Protein AF-A0A7I8IKN0-F1 (afdb_monomer_lite)

Secondary structure (DSSP, 8-state):
--HHHHHHHHHHTT--SS---S--EEETTEEEESHHHHHHHHHTTTHHHHTTTS---TTTT---TTTTTSSEEE-TTTTTS-EE--TT--SS---PEEPSSS-TTSEEE-HHHHTTT-GGG-----------------S-TT---PPP----

Foldseek 3Di:
DDPVVLVVVCVLVPVDPDRDDDDWDDAPNHTQGHPVSVVVCVVVVVVVVSCPPADDPPVPPQADPQPRVPQKDAAPQCRQPQFHDDPPDPDDDDDTHGDPQAPPRRIDGDPVVLPPPHPVNDPDDDDDPPPDDDDDDDPDPPDPDDDDDDDD

Structure (mmCIF, N/CA/C/O backbone):
data_AF-A0A7I8IKN0-F1
#
_entry.id   AF-A0A7I8IKN0-F1
#
loop_
_atom_site.group_PDB
_atom_site.id
_atom_site.type_symbol
_atom_site.label_atom_id
_atom_site.label_alt_id
_atom_site.label_comp_id
_atom_site.label_asym_id
_atom_site.label_entity_id
_atom_site.label_seq_id
_atom_site.pdbx_PDB_ins_code
_atom_site.Cartn_x
_atom_site.Cartn_y
_atom_site.Cartn_z
_atom_site.occupancy
_atom_site.B_iso_or_equiv
_atom_site.auth_seq_id
_atom_site.auth_comp_id
_atom_site.auth_asym_id
_atom_site.auth_atom_id
_atom_site.pdbx_PDB_model_num
ATOM 1 N N . MET A 1 1 ? 4.808 10.580 -4.797 1.00 67.00 1 MET A N 1
ATOM 2 C CA . MET A 1 1 ? 3.439 10.044 -4.977 1.00 67.00 1 MET A CA 1
ATOM 3 C C . MET A 1 1 ? 3.002 10.396 -6.389 1.00 67.00 1 MET A C 1
ATOM 5 O O . MET A 1 1 ? 3.144 11.561 -6.741 1.00 67.00 1 MET A O 1
ATOM 9 N N . HIS A 1 2 ? 2.571 9.428 -7.205 1.00 77.94 2 HIS A N 1
ATOM 10 C CA . HIS A 1 2 ? 2.125 9.707 -8.577 1.00 77.94 2 HIS A CA 1
ATOM 11 C C . HIS A 1 2 ? 0.922 10.663 -8.557 1.00 77.94 2 HIS A C 1
ATOM 13 O O . HIS A 1 2 ? 0.069 10.552 -7.673 1.00 77.94 2 HIS A O 1
ATOM 19 N N . TRP A 1 3 ? 0.869 11.608 -9.497 1.00 82.12 3 TRP A N 1
ATOM 20 C CA . TRP A 1 3 ? -0.197 12.615 -9.573 1.00 82.12 3 TRP A CA 1
ATOM 21 C C . TRP A 1 3 ? -1.583 11.966 -9.650 1.00 82.12 3 TRP A C 1
ATOM 23 O O . TRP A 1 3 ? -2.470 12.346 -8.892 1.00 82.12 3 TRP A O 1
ATOM 33 N N . GLU A 1 4 ? -1.739 10.947 -10.495 1.00 84.25 4 GLU A N 1
ATOM 34 C CA . GLU A 1 4 ? -3.025 10.274 -10.710 1.00 84.25 4 GLU A CA 1
ATOM 35 C C . GLU A 1 4 ? -3.551 9.639 -9.424 1.00 84.25 4 GLU A C 1
ATOM 37 O O . GLU A 1 4 ? -4.707 9.842 -9.070 1.00 84.25 4 GLU A O 1
ATOM 42 N N . TYR A 1 5 ? -2.675 8.967 -8.668 1.00 82.44 5 TYR A N 1
ATOM 43 C CA . TYR A 1 5 ? -3.034 8.386 -7.376 1.00 82.44 5 TYR A CA 1
ATOM 44 C C . TYR A 1 5 ? -3.413 9.462 -6.350 1.00 82.44 5 TYR A C 1
ATOM 46 O O . TYR A 1 5 ? -4.345 9.294 -5.565 1.00 82.44 5 TYR A O 1
ATOM 54 N N . ARG A 1 6 ? -2.718 10.607 -6.354 1.00 81.31 6 ARG A N 1
ATOM 55 C CA . ARG A 1 6 ? -3.066 11.732 -5.475 1.00 81.31 6 ARG A CA 1
ATOM 56 C C . ARG A 1 6 ? -4.447 12.305 -5.810 1.00 81.31 6 ARG A C 1
ATOM 58 O O . ARG A 1 6 ? -5.198 12.643 -4.896 1.00 81.31 6 ARG A O 1
ATOM 65 N N . GLU A 1 7 ? -4.779 12.422 -7.090 1.00 83.88 7 GLU A N 1
ATOM 66 C CA . GLU A 1 7 ? -6.082 12.921 -7.537 1.00 83.88 7 GLU A CA 1
ATOM 67 C C . GLU A 1 7 ? -7.211 11.915 -7.304 1.00 83.88 7 GLU A C 1
ATOM 69 O O . GLU A 1 7 ? -8.295 12.304 -6.874 1.00 83.88 7 GLU A O 1
ATOM 74 N N . GLU A 1 8 ? -6.961 10.622 -7.501 1.00 85.06 8 GLU A N 1
ATOM 75 C CA . GLU A 1 8 ? -7.891 9.556 -7.116 1.00 85.06 8 GLU A CA 1
ATOM 76 C C . GLU A 1 8 ? -8.214 9.618 -5.618 1.00 85.06 8 GLU A C 1
ATOM 78 O O . GLU A 1 8 ? -9.384 9.609 -5.225 1.00 85.06 8 GLU A O 1
ATOM 83 N N . LEU A 1 9 ? -7.187 9.765 -4.775 1.00 84.00 9 LEU A N 1
ATOM 84 C CA . LEU A 1 9 ? -7.355 9.885 -3.329 1.00 84.00 9 LEU A CA 1
ATOM 85 C C . LEU A 1 9 ? -8.192 11.122 -2.959 1.00 84.00 9 LEU A C 1
ATOM 87 O O . LEU A 1 9 ? -9.080 11.036 -2.113 1.00 84.00 9 LEU A O 1
ATOM 91 N N . ARG A 1 10 ? -7.959 12.261 -3.624 1.00 82.38 10 ARG A N 1
ATOM 92 C CA . ARG A 1 10 ? -8.763 13.486 -3.452 1.00 82.38 10 ARG A CA 1
ATOM 93 C C . ARG A 1 10 ? -10.227 13.292 -3.828 1.00 82.38 10 ARG A C 1
ATOM 95 O O . ARG A 1 10 ? -11.103 13.710 -3.073 1.00 82.38 10 ARG A O 1
ATOM 102 N N . ARG A 1 11 ? -10.499 12.650 -4.965 1.00 82.94 11 ARG A N 1
ATOM 103 C CA . ARG A 1 11 ? -11.869 12.366 -5.424 1.00 82.94 11 ARG A CA 1
ATOM 104 C C . ARG A 1 11 ? -12.597 11.428 -4.464 1.00 82.94 11 ARG A C 1
ATOM 106 O O . ARG A 1 11 ? -13.743 11.687 -4.119 1.00 82.94 11 ARG A O 1
ATOM 113 N N . THR A 1 12 ? -11.909 10.394 -3.983 1.00 81.06 12 THR A N 1
ATOM 114 C CA . THR A 1 12 ? -12.472 9.396 -3.058 1.00 81.06 12 THR A CA 1
ATOM 115 C C . THR A 1 12 ? -12.838 10.007 -1.702 1.00 81.06 12 THR A C 1
ATOM 117 O O . THR A 1 12 ? -13.809 9.596 -1.077 1.00 81.06 12 THR A O 1
ATOM 120 N N . LEU A 1 13 ? -12.091 11.018 -1.251 1.00 80.75 13 LEU A N 1
ATOM 121 C CA . LEU A 1 13 ? -12.294 11.694 0.035 1.00 80.75 13 LEU A CA 1
ATOM 122 C C . LEU A 1 13 ? -13.248 12.900 -0.043 1.00 80.75 13 LEU A C 1
ATOM 124 O O . LEU A 1 13 ? -13.264 13.728 0.866 1.00 80.75 13 LEU A O 1
ATOM 128 N N . GLY A 1 14 ? -14.043 13.011 -1.111 1.00 73.19 14 GLY A N 1
ATOM 129 C CA . GLY A 1 14 ? -15.108 14.013 -1.217 1.00 73.19 14 GLY A CA 1
ATOM 130 C C . GLY A 1 14 ? -14.697 15.354 -1.830 1.00 73.19 14 GLY A C 1
ATOM 131 O O . GLY A 1 14 ? -15.440 16.319 -1.698 1.00 73.19 14 GLY A O 1
ATOM 132 N N . GLY A 1 15 ? -13.542 15.443 -2.504 1.00 61.50 15 GLY A N 1
ATOM 133 C CA . GLY A 1 15 ? -13.217 16.559 -3.410 1.00 61.50 15 GLY A CA 1
ATOM 134 C C . GLY A 1 15 ? -13.117 17.957 -2.780 1.00 61.50 15 GLY A C 1
ATOM 135 O O . GLY A 1 15 ? -13.050 18.942 -3.513 1.00 61.50 15 GLY A O 1
ATOM 136 N N . GLY A 1 16 ? -13.106 18.066 -1.448 1.00 62.84 16 GLY A N 1
ATOM 137 C CA . GLY A 1 16 ? -13.000 19.342 -0.745 1.00 62.84 16 GLY A CA 1
ATOM 138 C C . GLY A 1 16 ? -11.666 20.053 -0.995 1.00 62.84 16 GLY A C 1
ATOM 139 O O . GLY A 1 16 ? -10.641 19.428 -1.263 1.00 62.84 16 GLY A O 1
ATOM 140 N N . CYS A 1 17 ? -11.665 21.378 -0.847 1.00 54.25 17 CYS A N 1
ATOM 141 C CA . CYS A 1 17 ? -10.498 22.255 -1.018 1.00 54.25 17 CYS A CA 1
ATOM 142 C C . CYS A 1 17 ? -9.362 22.034 0.007 1.00 54.25 17 CYS A C 1
ATOM 144 O O . CYS A 1 17 ? -8.324 22.692 -0.071 1.00 54.25 17 CYS A O 1
ATOM 146 N N . GLY A 1 18 ? -9.531 21.104 0.952 1.00 63.66 18 GLY A N 1
ATOM 147 C CA . GLY A 1 18 ? -8.515 20.723 1.926 1.00 63.66 18 GLY A CA 1
ATOM 148 C C . GLY A 1 18 ? -7.443 19.807 1.334 1.00 63.66 18 GLY A C 1
ATOM 149 O O . GLY A 1 18 ? -7.712 18.921 0.520 1.00 63.66 18 GLY A O 1
ATOM 150 N N . ALA A 1 19 ? -6.195 19.992 1.763 1.00 66.69 19 ALA A N 1
ATOM 151 C CA . ALA A 1 19 ? -5.136 19.049 1.446 1.00 66.69 19 ALA A CA 1
ATOM 152 C C . ALA A 1 19 ? -5.456 17.693 2.092 1.00 66.69 19 ALA A C 1
ATOM 154 O O . ALA A 1 19 ? -5.491 17.565 3.311 1.00 66.69 19 ALA A O 1
ATOM 155 N N . VAL A 1 20 ? -5.671 16.664 1.273 1.00 70.69 20 VAL A N 1
ATOM 156 C CA . VAL A 1 20 ? -5.627 15.285 1.753 1.00 70.69 20 VAL A CA 1
ATOM 157 C C . VAL A 1 20 ? -4.194 15.001 2.184 1.00 70.69 20 VAL A C 1
ATOM 159 O O . VAL A 1 20 ? -3.288 15.055 1.351 1.00 70.69 20 VAL A O 1
ATOM 162 N N . ILE A 1 21 ? -3.997 14.692 3.464 1.00 75.62 21 ILE A N 1
ATOM 163 C CA . ILE A 1 21 ? -2.694 14.336 4.032 1.00 75.62 21 ILE A CA 1
ATOM 164 C C . ILE A 1 21 ? -2.683 12.818 4.269 1.00 75.62 21 ILE A C 1
ATOM 166 O O . ILE A 1 21 ? -3.355 12.337 5.184 1.00 75.62 21 ILE A O 1
ATOM 170 N N . PRO A 1 22 ? -1.986 12.030 3.431 1.00 80.56 22 PRO A N 1
ATOM 171 C CA . PRO A 1 22 ? -1.711 10.631 3.722 1.00 80.56 22 PRO A CA 1
ATOM 172 C C . PRO A 1 22 ? -0.857 10.475 4.993 1.00 80.56 22 PRO A C 1
ATOM 174 O O . PRO A 1 22 ? -0.035 11.348 5.273 1.00 80.56 22 PRO A O 1
ATOM 177 N N . PRO A 1 23 ? -0.970 9.339 5.706 1.00 85.06 23 PRO A N 1
ATOM 178 C CA . PRO A 1 23 ? -1.800 8.176 5.382 1.00 85.06 23 PRO A CA 1
ATOM 179 C C . PRO A 1 23 ? -3.269 8.327 5.820 1.00 85.06 23 PRO A C 1
ATOM 181 O O . PRO A 1 23 ? -3.579 8.916 6.852 1.00 85.06 23 PRO A O 1
ATOM 184 N N . ARG A 1 24 ? -4.184 7.744 5.037 1.00 88.62 24 ARG A N 1
ATOM 185 C CA . ARG A 1 24 ? -5.603 7.574 5.391 1.00 88.62 24 ARG A CA 1
ATOM 186 C C . ARG A 1 24 ? -5.910 6.078 5.441 1.00 88.62 24 ARG A C 1
ATOM 188 O O . ARG A 1 24 ? -5.436 5.336 4.578 1.00 88.62 24 ARG A O 1
ATOM 195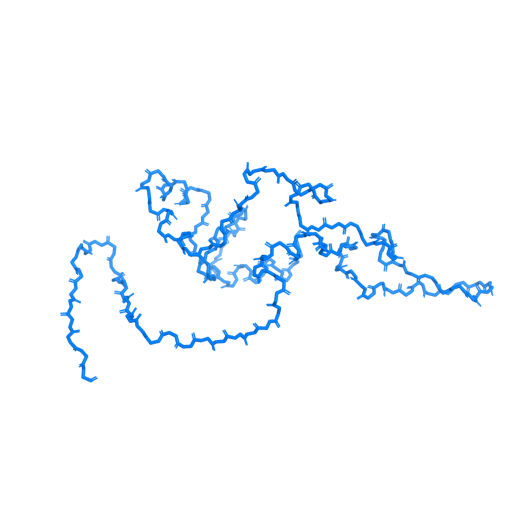 N N . LEU A 1 25 ? -6.672 5.636 6.438 1.00 91.31 25 LEU A N 1
ATOM 196 C CA . LEU A 1 25 ? -7.064 4.235 6.578 1.00 91.31 25 LEU A CA 1
ATOM 197 C C . LEU A 1 25 ? -8.334 3.957 5.778 1.00 91.31 25 LEU A C 1
ATOM 199 O O . LEU A 1 25 ? -9.335 4.667 5.902 1.00 91.31 25 LEU A O 1
ATOM 203 N N . PHE A 1 26 ? -8.291 2.873 5.009 1.00 91.31 26 PHE A N 1
ATOM 204 C CA . PHE A 1 26 ? -9.446 2.300 4.339 1.00 91.31 26 PHE A CA 1
ATOM 205 C C . PHE A 1 26 ? -9.582 0.837 4.747 1.00 91.31 26 PHE A C 1
ATOM 207 O O . P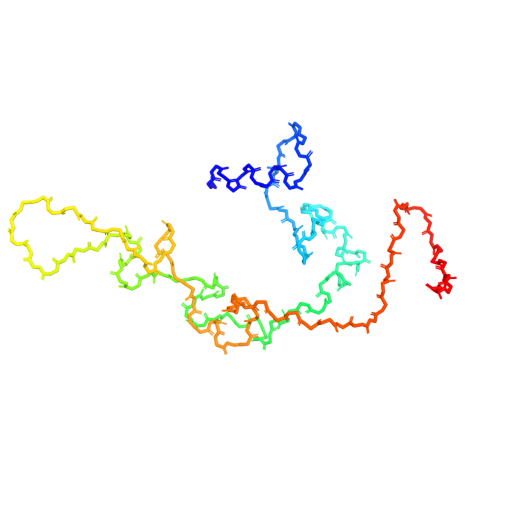HE A 1 26 ? -8.599 0.096 4.754 1.00 91.31 26 PHE A O 1
ATOM 214 N N . VAL A 1 27 ? -10.799 0.409 5.066 1.00 92.81 27 VAL A N 1
ATOM 215 C CA . VAL A 1 27 ? -11.101 -0.982 5.416 1.00 92.81 27 VAL A CA 1
ATOM 216 C C . VAL A 1 27 ? -12.229 -1.461 4.518 1.00 92.81 27 VAL A C 1
ATOM 218 O O . VAL A 1 27 ? -13.294 -0.851 4.482 1.00 92.81 27 VAL A O 1
ATOM 221 N N . LYS A 1 28 ? -11.985 -2.541 3.761 1.00 88.88 28 LYS A N 1
ATOM 222 C CA . LYS A 1 28 ? -12.953 -3.108 2.799 1.00 88.88 28 LYS A CA 1
ATOM 223 C C . LYS A 1 28 ? -13.522 -2.042 1.838 1.00 88.88 28 LYS A C 1
ATOM 225 O O . LYS A 1 28 ? -14.722 -1.978 1.611 1.00 88.88 28 LYS A O 1
ATOM 230 N N . GLY A 1 29 ? -12.655 -1.158 1.335 1.00 87.00 29 GLY A N 1
ATOM 231 C CA . GLY A 1 29 ? -13.022 -0.074 0.411 1.00 87.00 29 GLY A CA 1
ATOM 232 C C . GLY A 1 29 ? -13.673 1.157 1.054 1.00 87.00 29 GLY A C 1
ATOM 233 O O . GLY A 1 29 ? -13.886 2.150 0.369 1.00 87.00 29 GLY A O 1
ATOM 234 N N . ARG A 1 30 ? -13.955 1.142 2.363 1.00 88.25 30 ARG A N 1
ATOM 235 C CA . ARG A 1 30 ? -14.561 2.273 3.079 1.00 88.25 30 ARG A CA 1
ATOM 236 C C . ARG A 1 30 ? -13.492 3.135 3.734 1.00 88.25 30 ARG A C 1
ATOM 238 O O . ARG A 1 30 ? -12.603 2.603 4.398 1.00 88.25 30 ARG A O 1
ATOM 245 N N . HIS A 1 31 ? -13.590 4.453 3.573 1.00 89.50 31 HIS A N 1
ATOM 246 C CA . HIS A 1 31 ? -12.724 5.415 4.256 1.00 89.50 31 HIS A CA 1
ATOM 247 C C . HIS A 1 31 ? -13.062 5.466 5.753 1.00 89.50 31 HIS A C 1
ATOM 249 O O . HIS A 1 31 ? -14.222 5.637 6.116 1.00 89.50 31 HIS A O 1
ATOM 255 N N . ILE A 1 32 ? -12.054 5.270 6.608 1.00 92.19 32 ILE A N 1
ATOM 256 C CA . ILE A 1 32 ? -12.207 5.251 8.071 1.00 92.19 32 ILE A CA 1
ATOM 257 C C . ILE A 1 32 ? -11.756 6.572 8.694 1.00 92.19 32 ILE A C 1
ATOM 259 O O . ILE A 1 32 ? -12.428 7.097 9.571 1.00 92.19 32 ILE A O 1
ATOM 263 N N . GLY A 1 33 ? -10.618 7.114 8.252 1.00 91.38 33 GLY A N 1
ATOM 264 C CA . GLY A 1 33 ? -10.055 8.319 8.859 1.00 91.38 33 GLY A CA 1
ATOM 265 C C . GLY A 1 33 ? -8.562 8.487 8.611 1.00 91.38 33 GLY A C 1
ATOM 266 O O . GLY A 1 33 ? -7.971 7.772 7.797 1.00 91.38 33 GLY A O 1
ATOM 267 N N . GLY A 1 34 ? -7.967 9.477 9.264 1.00 91.06 34 GLY A N 1
ATOM 268 C CA . GLY A 1 34 ? -6.526 9.686 9.368 1.00 91.06 34 GLY A CA 1
ATOM 269 C C . GLY A 1 34 ? -6.002 9.127 10.681 1.00 91.06 34 GLY A C 1
ATOM 270 O O . GLY A 1 34 ? -6.661 8.316 11.323 1.00 91.06 34 GLY A O 1
ATOM 271 N N . ALA A 1 35 ? -4.792 9.536 11.057 1.00 91.88 35 ALA A N 1
ATOM 272 C CA . ALA A 1 35 ? -4.133 9.012 12.250 1.00 91.88 35 ALA A CA 1
ATOM 273 C C . ALA A 1 35 ? -4.962 9.237 13.526 1.00 91.88 35 ALA A C 1
ATOM 275 O O . ALA A 1 35 ? -5.158 8.291 14.281 1.00 91.88 35 ALA A O 1
ATOM 276 N N . GLU A 1 36 ? -5.488 10.448 13.719 1.00 91.94 36 GLU A N 1
ATOM 277 C CA . GLU A 1 36 ? -6.230 10.823 14.927 1.00 91.94 36 GLU A CA 1
ATOM 278 C C . GLU A 1 36 ? -7.558 10.067 15.042 1.00 91.94 36 GLU A C 1
ATOM 280 O O . GLU A 1 36 ? -7.848 9.447 16.062 1.00 91.94 36 GLU A O 1
ATOM 285 N N . GLU A 1 37 ? -8.347 10.038 13.962 1.00 93.12 37 GLU A N 1
ATOM 286 C CA . GLU A 1 37 ? -9.638 9.346 13.958 1.00 93.12 37 GLU A CA 1
ATOM 287 C C . GLU A 1 37 ? -9.458 7.831 14.176 1.00 93.12 37 GLU A C 1
ATOM 289 O O . GLU A 1 37 ? -10.248 7.188 14.871 1.00 93.12 37 GLU A O 1
ATOM 294 N N . VAL A 1 38 ? -8.394 7.247 13.611 1.00 95.12 38 VAL A N 1
ATOM 295 C CA . VAL A 1 38 ? -8.064 5.824 13.784 1.00 95.12 38 VAL A CA 1
ATOM 296 C C . VAL A 1 38 ? -7.565 5.526 15.195 1.00 95.12 38 VAL A C 1
ATOM 298 O O . VAL A 1 38 ? -7.915 4.477 15.738 1.00 95.12 38 VAL A O 1
ATOM 301 N N . LEU A 1 39 ? -6.775 6.421 15.792 1.00 95.19 39 LEU A N 1
ATOM 302 C CA . LEU A 1 39 ? -6.301 6.271 17.165 1.00 95.19 39 LEU A CA 1
ATOM 303 C C . LEU A 1 39 ? -7.475 6.291 18.148 1.00 95.19 39 LEU A C 1
ATOM 305 O O . LEU A 1 39 ? -7.614 5.355 18.934 1.00 95.19 39 LEU A O 1
ATOM 309 N N . GLY A 1 40 ? -8.389 7.256 18.019 1.00 96.44 40 GLY A N 1
ATOM 310 C CA . GLY A 1 40 ? -9.599 7.299 18.844 1.00 96.44 40 GLY A CA 1
ATOM 311 C C . GLY A 1 40 ? -10.453 6.031 18.706 1.00 96.44 40 GLY A C 1
ATOM 312 O O . GLY A 1 40 ? -10.894 5.460 19.704 1.00 96.44 40 GLY A O 1
ATOM 313 N N . LEU A 1 41 ? -10.627 5.515 17.481 1.00 96.56 41 LEU A N 1
ATOM 314 C CA . LEU A 1 41 ? -11.315 4.236 17.246 1.00 96.56 41 LEU A CA 1
ATOM 315 C C . LEU A 1 41 ? -10.598 3.037 17.881 1.00 96.56 41 LEU A C 1
ATOM 317 O O . LEU A 1 41 ? -11.256 2.069 18.274 1.00 96.56 41 LEU A O 1
ATOM 321 N N . HIS A 1 42 ? -9.266 3.053 17.932 1.00 96.38 42 HIS A N 1
ATOM 322 C CA . HIS A 1 42 ? -8.482 2.002 18.572 1.00 96.38 42 HIS A CA 1
ATOM 323 C C . HIS A 1 42 ? -8.674 2.018 20.090 1.00 96.38 42 HIS A C 1
ATOM 325 O O . HIS A 1 42 ? -8.992 0.978 20.667 1.00 96.38 42 HIS A O 1
ATOM 331 N N . GLU A 1 43 ? -8.553 3.190 20.709 1.00 97.56 43 GLU A N 1
ATOM 332 C CA . GLU A 1 43 ? -8.683 3.379 22.159 1.00 97.56 43 GLU A CA 1
ATOM 333 C C . GLU A 1 43 ? -10.090 3.039 22.667 1.00 97.56 43 GLU A C 1
ATOM 335 O O . GLU A 1 43 ? -10.246 2.453 23.735 1.00 97.56 43 GLU A O 1
ATOM 340 N N . GLN A 1 44 ? -11.120 3.313 21.865 1.00 96.75 44 GLN A N 1
ATOM 341 C CA . GLN A 1 44 ? -12.513 2.960 22.166 1.00 96.75 44 GLN A CA 1
ATOM 342 C C . GLN A 1 44 ? -12.853 1.491 21.845 1.00 96.75 44 GLN A C 1
ATOM 344 O O . GLN A 1 44 ? -13.981 1.049 22.060 1.00 96.75 44 GLN A O 1
ATOM 349 N N . GLY A 1 45 ? -11.918 0.723 21.273 1.00 94.88 45 GLY A N 1
ATOM 350 C CA . GLY A 1 45 ? -12.120 -0.674 20.873 1.00 94.88 45 GLY A CA 1
ATOM 351 C C . GLY A 1 45 ? -12.925 -0.882 19.579 1.00 94.88 45 GLY A C 1
ATOM 352 O O . GLY A 1 45 ? -13.046 -2.018 19.107 1.00 94.88 45 GLY A O 1
ATOM 353 N N . GLY A 1 46 ? -13.427 0.187 18.952 1.00 94.75 46 GLY A N 1
ATOM 354 C CA . GLY A 1 46 ? -14.224 0.139 17.719 1.00 94.75 46 GLY A CA 1
ATOM 355 C C . GLY A 1 46 ? -13.452 -0.367 16.495 1.00 94.75 46 GLY A C 1
ATOM 356 O O . GLY A 1 46 ? -14.028 -0.999 15.604 1.00 94.75 46 GLY A O 1
ATOM 357 N N . LEU A 1 47 ? -12.126 -0.183 16.469 1.00 94.69 47 LEU A N 1
ATOM 358 C CA . LEU A 1 47 ? -11.283 -0.629 15.354 1.00 94.69 47 LEU A CA 1
ATOM 359 C C . LEU A 1 47 ? -11.320 -2.156 15.156 1.00 94.69 47 LEU A C 1
ATOM 361 O O . LEU A 1 47 ? -11.258 -2.637 14.023 1.00 94.69 47 LEU A O 1
ATOM 365 N N . ARG A 1 48 ? -11.481 -2.937 16.234 1.00 92.00 48 ARG A N 1
ATOM 366 C CA . ARG A 1 48 ? -11.512 -4.410 16.172 1.00 92.00 48 ARG A CA 1
ATOM 367 C C . ARG A 1 48 ? -12.665 -4.931 15.312 1.00 92.00 48 ARG A C 1
ATOM 369 O O . ARG A 1 48 ? -12.475 -5.884 14.561 1.00 92.00 48 ARG A O 1
ATOM 376 N N . GLY A 1 49 ? -13.839 -4.307 15.412 1.00 92.50 49 GLY A N 1
ATOM 377 C CA . GLY A 1 49 ? -15.014 -4.687 14.625 1.00 92.50 49 GLY A CA 1
ATOM 378 C C . GLY A 1 49 ? -14.815 -4.431 13.132 1.00 92.50 49 GLY A C 1
ATOM 379 O O . GLY A 1 49 ? -15.154 -5.276 12.308 1.00 92.50 49 GLY A O 1
ATOM 380 N N . LEU A 1 50 ? -14.179 -3.309 12.779 1.00 94.00 50 LEU A N 1
ATOM 381 C CA . LEU A 1 50 ? -13.880 -2.968 11.384 1.00 94.00 50 LEU A CA 1
ATOM 382 C C . LEU A 1 50 ? -12.925 -3.981 10.741 1.00 94.00 50 LEU A C 1
ATOM 384 O O . LEU A 1 50 ? -13.121 -4.386 9.594 1.00 94.00 50 LEU A O 1
ATOM 388 N N . LEU A 1 51 ? -11.916 -4.426 11.493 1.00 92.12 51 LEU A N 1
ATOM 389 C CA . LEU A 1 51 ? -10.914 -5.384 11.023 1.00 92.12 51 LEU A CA 1
ATOM 390 C C . LEU A 1 51 ? -11.405 -6.842 11.034 1.00 92.12 51 LEU A C 1
ATOM 392 O O . LEU A 1 51 ? -10.688 -7.734 10.574 1.00 92.12 51 LEU A O 1
ATOM 396 N N . TRP A 1 52 ? -12.617 -7.109 11.526 1.00 91.31 52 TRP A N 1
ATOM 397 C CA . TRP A 1 52 ? -13.163 -8.460 11.580 1.00 91.31 52 TRP A CA 1
ATOM 398 C C . TRP A 1 52 ? -13.264 -9.100 10.187 1.00 91.31 52 TRP A C 1
ATOM 400 O O . TRP A 1 52 ? -13.718 -8.481 9.216 1.00 91.31 52 TRP A O 1
ATOM 410 N N . GLY A 1 53 ? -12.845 -10.363 10.087 1.00 86.81 53 GLY A N 1
ATOM 411 C CA . GLY A 1 53 ? -12.832 -11.129 8.837 1.00 86.81 53 GLY A CA 1
ATOM 412 C C . GLY A 1 53 ? -11.693 -10.769 7.878 1.00 86.81 53 GLY A C 1
ATOM 413 O O . GLY A 1 53 ? -11.591 -11.377 6.814 1.00 86.81 53 GLY A O 1
ATOM 414 N N . LEU A 1 54 ? -10.819 -9.815 8.226 1.00 87.31 54 LEU A N 1
ATOM 415 C CA . LEU A 1 54 ? -9.584 -9.619 7.473 1.00 87.31 54 LEU A CA 1
ATOM 416 C C . LEU A 1 54 ? -8.608 -10.778 7.735 1.00 87.31 54 LEU A C 1
ATOM 418 O O . LEU A 1 54 ? -8.588 -11.332 8.838 1.00 87.31 54 LEU A O 1
ATOM 422 N N . PRO A 1 55 ? -7.770 -11.143 6.748 1.00 80.56 55 PRO A N 1
ATOM 423 C CA . PRO A 1 55 ? -6.742 -12.154 6.937 1.00 80.56 55 PRO A CA 1
ATOM 424 C C . PRO A 1 55 ? -5.799 -11.725 8.055 1.00 80.56 55 PRO A C 1
ATOM 426 O O . PRO A 1 55 ? -5.091 -10.724 7.939 1.00 80.56 55 PRO A O 1
ATOM 429 N N . VAL A 1 56 ? -5.791 -12.499 9.132 1.00 75.56 56 VAL A N 1
ATOM 430 C CA . VAL A 1 56 ? -4.850 -12.303 10.229 1.00 75.56 56 VAL A CA 1
ATOM 431 C C . VAL A 1 56 ? -3.508 -12.869 9.802 1.00 75.56 56 VAL A C 1
ATOM 433 O O . VAL A 1 56 ? -3.432 -13.976 9.261 1.00 75.56 56 VAL A O 1
ATOM 436 N N . ASP A 1 57 ? -2.444 -12.115 10.057 1.00 73.12 57 ASP A N 1
ATOM 437 C CA . ASP A 1 57 ? -1.105 -12.644 9.886 1.00 73.12 57 ASP A CA 1
ATOM 438 C C . ASP A 1 57 ? -0.859 -13.770 10.900 1.00 73.12 57 ASP A C 1
ATOM 440 O O . ASP A 1 57 ? -0.737 -13.547 12.102 1.00 73.12 57 ASP A O 1
ATOM 444 N N . ARG A 1 58 ? -0.798 -15.003 10.396 1.00 70.94 58 ARG A N 1
ATOM 445 C CA . ARG A 1 58 ? -0.522 -16.204 11.194 1.00 70.94 58 ARG A CA 1
ATOM 446 C C . ARG A 1 58 ? 0.973 -16.470 11.364 1.00 70.94 58 ARG A C 1
ATOM 448 O O . ARG A 1 58 ? 1.341 -17.493 11.929 1.00 70.94 58 ARG A O 1
ATOM 455 N N . SER A 1 59 ? 1.841 -15.585 10.871 1.00 72.44 59 SER A N 1
ATOM 456 C CA . SER A 1 59 ? 3.294 -15.721 11.013 1.00 72.44 59 SER A CA 1
ATOM 457 C C . SER A 1 59 ? 3.797 -15.516 12.447 1.00 72.44 59 SER A C 1
ATOM 459 O O . SER A 1 59 ? 4.982 -15.718 12.701 1.00 72.44 59 SER A O 1
ATOM 461 N N . GLY A 1 60 ? 2.933 -15.086 13.375 1.00 72.31 60 GLY A N 1
ATOM 462 C CA . GLY A 1 60 ? 3.350 -14.698 14.724 1.00 72.31 60 GLY A CA 1
ATOM 463 C C . GLY A 1 60 ? 4.212 -13.432 14.734 1.00 72.31 60 GLY A C 1
ATOM 464 O O . GLY A 1 60 ? 5.020 -13.255 15.637 1.00 72.31 60 GLY A O 1
ATOM 465 N N . GLY A 1 61 ? 4.088 -12.582 13.709 1.00 75.25 61 GLY A N 1
ATOM 466 C CA . GLY A 1 61 ? 4.898 -11.373 13.547 1.00 75.25 61 GLY A CA 1
ATOM 467 C C . GLY A 1 61 ? 6.271 -11.618 12.915 1.00 75.25 61 GLY A C 1
ATOM 468 O O . GLY A 1 61 ? 7.043 -10.674 12.764 1.00 75.25 61 GLY A O 1
ATOM 469 N N . ALA A 1 62 ? 6.590 -12.854 12.514 1.00 85.31 62 ALA A N 1
ATOM 470 C CA . ALA A 1 62 ? 7.835 -13.152 11.818 1.00 85.31 62 ALA A CA 1
ATOM 471 C C . ALA A 1 62 ? 7.794 -12.600 10.377 1.00 85.31 62 ALA A C 1
ATOM 473 O O . ALA A 1 62 ? 7.006 -13.080 9.550 1.00 85.31 62 ALA A O 1
ATOM 474 N N . PRO A 1 63 ? 8.657 -11.630 10.017 1.00 86.50 63 PRO A N 1
ATOM 475 C CA . PRO A 1 63 ? 8.660 -11.070 8.675 1.00 86.50 63 PRO A CA 1
ATOM 476 C C . PRO A 1 63 ? 9.025 -12.138 7.638 1.00 86.50 63 PRO A C 1
ATOM 478 O O . PRO A 1 63 ? 9.782 -13.078 7.888 1.00 86.50 63 PRO A O 1
ATOM 481 N N . CYS A 1 64 ? 8.501 -11.994 6.419 1.00 89.38 64 CYS A N 1
ATOM 482 C CA . CYS A 1 64 ? 8.841 -12.910 5.334 1.00 89.38 64 CYS A CA 1
ATOM 483 C C . CYS A 1 64 ? 10.352 -12.873 5.060 1.00 89.38 64 CYS A C 1
ATOM 485 O O . CYS A 1 64 ? 10.873 -11.834 4.665 1.00 89.38 64 CYS A O 1
ATOM 487 N N . ARG A 1 65 ? 11.034 -14.022 5.141 1.00 90.75 65 ARG A N 1
ATOM 488 C CA . ARG A 1 65 ? 12.489 -14.141 4.907 1.00 90.75 65 ARG A CA 1
ATOM 489 C C . ARG A 1 65 ? 13.004 -13.580 3.573 1.00 90.75 65 ARG A C 1
ATOM 491 O O . ARG A 1 65 ? 14.198 -13.383 3.424 1.00 90.75 65 ARG A O 1
ATOM 498 N N . ARG A 1 66 ? 12.125 -13.389 2.580 1.00 89.94 66 ARG A N 1
ATOM 499 C CA . ARG A 1 66 ? 12.492 -12.892 1.243 1.00 89.94 66 ARG A CA 1
ATOM 500 C C . ARG A 1 66 ? 12.251 -11.396 1.061 1.00 89.94 66 ARG A C 1
ATOM 502 O O . ARG A 1 66 ? 13.038 -10.750 0.389 1.00 89.94 66 ARG A O 1
ATOM 509 N N . CYS A 1 67 ? 11.152 -10.863 1.591 1.00 93.12 67 CYS A N 1
ATOM 510 C CA . CYS A 1 67 ? 10.777 -9.458 1.392 1.00 93.12 67 CYS A CA 1
ATOM 511 C C . CYS A 1 67 ? 10.740 -8.649 2.692 1.00 9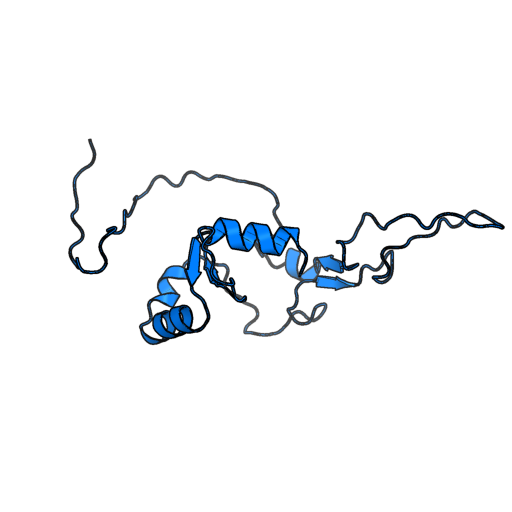3.12 67 CYS A C 1
ATOM 513 O O . CYS A 1 67 ? 10.250 -7.530 2.684 1.00 93.12 67 CYS A O 1
ATOM 515 N N . GLY A 1 68 ? 11.146 -9.212 3.831 1.00 90.69 68 GLY A N 1
ATOM 516 C CA . GLY A 1 68 ? 11.129 -8.516 5.121 1.00 90.69 68 GLY A CA 1
ATOM 517 C C . GLY A 1 68 ? 9.741 -8.043 5.572 1.00 90.69 68 GLY A C 1
ATOM 518 O O . GLY A 1 68 ? 9.646 -7.163 6.412 1.00 90.69 68 GLY A O 1
ATOM 519 N N . GLY A 1 69 ? 8.660 -8.584 4.998 1.00 87.38 69 GLY A N 1
ATOM 520 C CA . GLY A 1 69 ? 7.287 -8.137 5.267 1.00 87.38 69 GLY A CA 1
ATOM 521 C C . GLY A 1 69 ? 6.755 -7.052 4.322 1.00 87.38 69 GLY A C 1
ATOM 522 O O . GLY A 1 69 ? 5.547 -6.832 4.306 1.00 87.38 69 GLY A O 1
ATOM 523 N N . VAL A 1 70 ? 7.581 -6.455 3.450 1.00 90.00 70 VAL A N 1
ATOM 524 C CA . VAL A 1 70 ? 7.140 -5.372 2.539 1.00 90.00 70 VAL A CA 1
ATOM 525 C C . VAL A 1 70 ? 6.405 -5.859 1.281 1.00 90.00 70 VAL A C 1
ATOM 527 O O . VAL A 1 70 ? 5.949 -5.056 0.477 1.00 90.00 70 VAL A O 1
ATOM 530 N N . ARG A 1 71 ? 6.279 -7.182 1.097 1.00 90.06 71 ARG A N 1
ATOM 531 C CA . ARG A 1 71 ? 5.533 -7.875 0.017 1.00 90.06 71 ARG A CA 1
ATOM 532 C C . ARG A 1 71 ? 5.996 -7.642 -1.425 1.00 90.06 71 ARG A C 1
ATOM 534 O O . ARG A 1 71 ? 5.551 -8.382 -2.297 1.00 90.06 71 ARG A O 1
ATOM 541 N N . PHE A 1 72 ? 6.931 -6.736 -1.673 1.00 94.19 72 PHE A N 1
ATOM 542 C CA . PHE A 1 72 ? 7.548 -6.508 -2.979 1.00 94.19 72 PHE A CA 1
ATOM 543 C C . PHE A 1 72 ? 9.060 -6.735 -2.916 1.00 94.19 72 PHE A C 1
ATOM 545 O O . PHE A 1 72 ? 9.674 -6.569 -1.864 1.00 94.19 72 PHE A O 1
ATOM 552 N N . VAL A 1 73 ? 9.657 -7.147 -4.033 1.00 95.44 73 VAL A N 1
ATOM 553 C CA . VAL A 1 73 ? 11.112 -7.313 -4.194 1.00 95.44 73 VAL A CA 1
ATOM 554 C C . VAL A 1 73 ? 11.556 -6.756 -5.544 1.00 95.44 73 VAL A C 1
ATOM 556 O O . VAL A 1 73 ? 10.730 -6.600 -6.446 1.00 95.44 73 VAL A O 1
ATOM 559 N N . LEU A 1 74 ? 12.853 -6.468 -5.691 1.00 96.00 74 LEU A N 1
ATOM 560 C CA . LEU A 1 74 ? 13.429 -6.048 -6.970 1.00 96.00 74 LEU A CA 1
ATOM 561 C C . LEU A 1 74 ? 13.148 -7.089 -8.058 1.00 96.00 74 LEU A C 1
ATOM 563 O O . LEU A 1 74 ? 13.237 -8.299 -7.831 1.00 96.00 74 LEU A O 1
ATOM 567 N N . CYS A 1 75 ? 12.798 -6.607 -9.246 1.00 96.38 75 CYS A N 1
ATOM 568 C CA . CYS A 1 75 ? 12.635 -7.451 -10.416 1.00 96.38 75 CYS A CA 1
ATOM 569 C C . CYS A 1 75 ? 13.983 -8.065 -10.804 1.00 96.38 75 CYS A C 1
ATOM 571 O O . CYS A 1 75 ? 14.929 -7.326 -11.050 1.00 96.38 75 CYS A O 1
ATOM 573 N N . GLY A 1 76 ? 14.058 -9.395 -10.895 1.00 93.56 76 GLY A N 1
ATOM 574 C CA . GLY A 1 76 ? 15.280 -10.088 -11.320 1.00 93.56 76 GLY A CA 1
ATOM 575 C C . GLY A 1 76 ? 15.617 -9.902 -12.802 1.00 93.56 76 GLY A C 1
ATOM 576 O O . GLY A 1 76 ? 16.778 -9.993 -13.162 1.00 93.56 76 GLY A O 1
ATOM 577 N N . GLU A 1 77 ? 14.620 -9.591 -13.638 1.00 93.25 77 GLU A N 1
ATOM 578 C CA . GLU A 1 77 ? 14.798 -9.432 -15.090 1.00 93.25 77 GLU A CA 1
ATOM 579 C C . GLU A 1 77 ? 15.483 -8.109 -15.455 1.00 93.25 77 GLU A C 1
ATOM 581 O O . GLU A 1 77 ? 16.314 -8.047 -16.349 1.00 93.25 77 GLU A O 1
ATOM 586 N N . CYS A 1 78 ? 15.121 -7.023 -14.765 1.00 95.06 78 CYS A N 1
ATOM 587 C CA . CYS A 1 78 ? 15.670 -5.692 -15.038 1.00 95.06 78 CYS A CA 1
ATOM 588 C C . CYS A 1 78 ? 16.487 -5.119 -13.878 1.00 95.06 78 CYS A C 1
ATOM 590 O O . CYS A 1 78 ? 16.872 -3.950 -13.924 1.00 95.06 78 CYS A O 1
ATOM 592 N N . SER A 1 79 ? 16.691 -5.889 -12.807 1.00 94.00 79 SER A N 1
ATOM 593 C CA . SER A 1 79 ? 17.364 -5.451 -11.575 1.00 94.00 79 SER A CA 1
ATOM 594 C C . SER A 1 79 ? 16.801 -4.142 -11.004 1.00 94.00 79 SER A C 1
ATOM 596 O O . SER A 1 79 ? 17.526 -3.313 -10.465 1.00 94.00 79 SER A O 1
ATOM 598 N N . GLY A 1 80 ? 15.497 -3.912 -11.179 1.00 94.50 80 GLY A N 1
ATOM 599 C CA . GLY A 1 80 ? 14.816 -2.677 -10.777 1.00 94.50 80 GLY A CA 1
ATOM 600 C C . GLY A 1 80 ? 14.979 -1.482 -11.729 1.00 94.50 80 GLY A C 1
ATOM 601 O O . GLY A 1 80 ? 14.255 -0.503 -11.590 1.00 94.50 80 GLY A O 1
ATOM 602 N N . SER A 1 81 ? 15.855 -1.556 -12.737 1.00 92.75 81 SER A N 1
ATOM 603 C CA . SER A 1 81 ? 16.104 -0.455 -13.688 1.00 92.75 81 SER A CA 1
ATOM 604 C C . SER A 1 81 ? 14.956 -0.209 -14.668 1.00 92.75 81 SER A C 1
ATOM 606 O O . SER A 1 81 ? 14.894 0.836 -15.320 1.00 92.75 81 SER A O 1
ATOM 608 N N . ARG A 1 82 ? 14.073 -1.205 -14.811 1.00 94.62 82 ARG A N 1
ATOM 609 C CA . ARG A 1 82 ? 12.995 -1.255 -15.800 1.00 94.62 82 ARG A CA 1
ATOM 610 C C . ARG A 1 82 ? 13.455 -1.250 -17.262 1.00 94.62 82 ARG A C 1
ATOM 612 O O . ARG A 1 82 ? 12.617 -1.094 -18.149 1.00 94.62 82 ARG A O 1
ATOM 619 N N . LYS A 1 83 ? 14.746 -1.442 -17.518 1.00 91.94 83 LYS A N 1
ATOM 620 C CA . LYS A 1 83 ? 15.341 -1.525 -18.852 1.00 91.94 83 LYS A CA 1
ATOM 621 C C . LYS A 1 83 ? 15.816 -2.951 -19.095 1.00 91.94 83 LYS A C 1
ATOM 623 O O . LYS A 1 83 ? 16.467 -3.527 -18.228 1.00 91.94 83 LYS A O 1
ATOM 628 N N . VAL A 1 84 ? 15.468 -3.506 -20.248 1.00 88.69 84 VAL A N 1
ATOM 629 C CA . VAL A 1 84 ? 15.976 -4.795 -20.728 1.00 88.69 84 VAL A CA 1
ATOM 630 C C . VAL A 1 84 ? 16.603 -4.587 -22.104 1.00 88.69 84 VAL A C 1
ATOM 632 O O . VAL A 1 84 ? 16.080 -3.824 -22.920 1.00 88.69 84 VAL A O 1
ATOM 635 N N . PHE A 1 85 ? 17.744 -5.227 -22.335 1.00 83.62 85 PHE A N 1
ATOM 636 C CA . PHE A 1 85 ? 18.494 -5.155 -23.588 1.00 83.62 85 PHE A CA 1
ATOM 637 C C . PHE A 1 85 ? 18.417 -6.520 -24.269 1.00 83.62 85 PHE A C 1
ATOM 639 O O . PHE A 1 85 ? 18.511 -7.541 -23.590 1.00 83.62 85 PHE A O 1
ATOM 646 N N . ALA A 1 86 ? 18.204 -6.548 -25.583 1.00 73.19 86 ALA A N 1
ATOM 647 C CA . ALA A 1 86 ? 18.222 -7.801 -26.325 1.00 73.19 86 ALA A CA 1
ATOM 648 C C . ALA A 1 86 ? 19.674 -8.289 -26.460 1.00 73.19 86 ALA A C 1
ATOM 650 O O . ALA A 1 86 ? 20.546 -7.535 -26.888 1.00 73.19 86 ALA A O 1
ATOM 651 N N . GLU A 1 87 ? 19.941 -9.548 -26.111 1.00 65.81 87 GLU A N 1
ATOM 652 C CA . GLU A 1 87 ? 21.221 -10.199 -26.405 1.00 65.81 87 GLU A CA 1
ATOM 653 C C . GLU A 1 87 ? 21.299 -10.489 -27.913 1.00 65.81 87 GLU A C 1
ATOM 655 O O . GLU A 1 87 ? 20.976 -11.585 -28.362 1.00 65.81 87 GLU A O 1
ATOM 660 N N . GLY A 1 88 ? 21.631 -9.492 -28.736 1.00 58.72 88 GLY A N 1
ATOM 661 C CA . GLY A 1 88 ? 21.702 -9.724 -30.184 1.00 58.72 88 GLY A CA 1
ATOM 662 C C . GLY A 1 88 ? 22.043 -8.553 -31.102 1.00 58.72 88 GLY A C 1
ATOM 663 O O . GLY A 1 88 ? 22.131 -8.778 -32.305 1.00 58.72 88 GLY A O 1
ATOM 664 N N . GLY A 1 89 ? 22.259 -7.339 -30.594 1.00 51.22 89 GLY A N 1
ATOM 665 C CA . GLY A 1 89 ? 22.532 -6.171 -31.432 1.00 51.22 89 GLY A CA 1
ATOM 666 C C . GLY A 1 89 ? 23.904 -5.559 -31.195 1.00 51.22 89 GLY A C 1
ATOM 667 O O . GLY A 1 89 ? 24.122 -4.788 -30.261 1.00 51.22 89 GLY A O 1
ATOM 668 N N . GLY A 1 90 ? 24.860 -5.901 -32.055 1.00 48.31 90 GLY A N 1
ATOM 669 C CA . GLY A 1 90 ? 26.131 -5.196 -32.126 1.00 48.31 90 GLY A CA 1
ATOM 670 C C . GLY A 1 90 ? 25.938 -3.784 -32.683 1.00 48.31 90 GLY A C 1
ATOM 671 O O . GLY A 1 90 ? 25.469 -3.624 -33.801 1.00 48.31 90 GLY A O 1
ATOM 672 N N . GLY A 1 91 ? 26.380 -2.778 -31.925 1.00 49.03 91 GLY A N 1
ATOM 673 C CA . GLY A 1 91 ? 26.707 -1.446 -32.436 1.00 49.03 91 GLY A CA 1
ATOM 674 C C . GLY A 1 91 ? 25.528 -0.492 -32.663 1.00 49.03 91 GLY A C 1
ATOM 675 O O . GLY A 1 91 ? 24.859 -0.539 -33.684 1.00 49.03 91 GLY A O 1
ATOM 676 N N . GLY A 1 92 ? 25.394 0.490 -31.765 1.00 48.97 92 GLY A N 1
ATOM 677 C CA . GLY A 1 92 ? 24.704 1.754 -32.042 1.00 48.97 92 GLY A CA 1
ATOM 678 C C . GLY A 1 92 ? 23.245 1.829 -31.587 1.00 48.97 92 GLY A C 1
ATOM 679 O O . GLY A 1 92 ? 22.330 1.554 -32.346 1.00 48.97 92 GLY A O 1
ATOM 680 N N . GLY A 1 93 ? 23.028 2.328 -30.366 1.00 55.16 93 GLY A N 1
ATOM 681 C CA . GLY A 1 93 ? 21.789 3.034 -30.014 1.00 55.16 93 GLY A CA 1
ATOM 682 C C . GLY A 1 93 ? 20.498 2.212 -29.933 1.00 55.16 93 GLY A C 1
ATOM 683 O O . GLY A 1 93 ? 19.425 2.791 -30.089 1.00 55.16 93 GLY A O 1
ATOM 684 N N . GLU A 1 94 ? 20.558 0.904 -29.678 1.00 57.94 94 GLU A N 1
ATOM 685 C CA . GLU A 1 94 ? 19.342 0.102 -29.510 1.00 57.94 94 GLU A CA 1
ATOM 686 C C . GLU A 1 94 ? 18.547 0.560 -28.279 1.00 57.94 94 GLU A C 1
ATOM 688 O O . GLU A 1 94 ? 19.029 0.557 -27.141 1.00 57.94 94 GLU A O 1
ATOM 693 N N . ALA A 1 95 ? 17.315 1.011 -28.519 1.00 64.00 95 ALA A N 1
ATOM 694 C CA . ALA A 1 95 ? 16.425 1.510 -27.487 1.00 64.00 95 ALA A CA 1
ATOM 695 C C . ALA A 1 95 ? 16.118 0.393 -26.479 1.00 64.00 95 ALA A C 1
ATOM 697 O O . ALA A 1 95 ? 15.424 -0.569 -26.802 1.00 64.00 95 ALA A O 1
ATOM 698 N N . ALA A 1 96 ? 16.624 0.532 -25.248 1.00 77.81 96 ALA A N 1
ATOM 699 C CA . ALA A 1 96 ? 16.317 -0.389 -24.161 1.00 77.81 96 ALA A CA 1
ATOM 700 C C . ALA A 1 96 ? 14.797 -0.551 -24.028 1.00 77.81 96 ALA A C 1
ATOM 702 O O . ALA A 1 96 ? 14.077 0.426 -23.783 1.00 77.81 96 ALA A O 1
ATOM 703 N N . ALA A 1 97 ? 14.304 -1.779 -24.176 1.00 87.81 97 ALA A N 1
ATOM 704 C CA . ALA A 1 97 ? 12.888 -2.047 -24.017 1.00 87.81 97 ALA A CA 1
ATOM 705 C C . ALA A 1 97 ? 12.506 -1.924 -22.536 1.00 87.81 97 ALA A C 1
ATOM 707 O O . ALA A 1 97 ? 13.294 -2.183 -21.620 1.00 87.81 97 ALA A O 1
ATOM 708 N N . ARG A 1 98 ? 11.267 -1.506 -22.284 1.00 91.94 98 ARG A N 1
ATOM 709 C CA . ARG A 1 98 ? 10.735 -1.385 -20.927 1.00 91.94 98 ARG A CA 1
ATOM 710 C C . ARG A 1 98 ? 10.368 -2.771 -20.407 1.00 91.94 98 ARG A C 1
ATOM 712 O O . ARG A 1 98 ? 9.638 -3.507 -21.067 1.00 91.94 98 ARG A O 1
ATOM 719 N N . CYS A 1 99 ? 10.833 -3.112 -19.209 1.00 94.12 99 CYS A N 1
ATOM 720 C CA . CYS A 1 99 ? 10.505 -4.391 -18.584 1.00 94.12 99 CYS A CA 1
ATOM 721 C C . CYS A 1 99 ? 8.984 -4.521 -18.384 1.00 94.12 99 CYS A C 1
ATOM 723 O O . CYS A 1 99 ? 8.360 -3.663 -17.754 1.00 94.12 99 CYS A O 1
ATOM 725 N N . SER A 1 100 ? 8.401 -5.607 -18.901 1.00 94.25 100 SER A N 1
ATOM 726 C CA . SER A 1 100 ? 6.965 -5.916 -18.819 1.00 94.25 100 SER A CA 1
ATOM 727 C C . SER A 1 100 ? 6.581 -6.746 -17.589 1.00 94.25 100 SER A C 1
ATOM 729 O O . SER A 1 100 ? 5.402 -6.995 -17.352 1.00 94.25 100 SER A O 1
ATOM 731 N N . LYS A 1 101 ? 7.567 -7.195 -16.803 1.00 95.00 101 LYS A N 1
ATOM 732 C CA . LYS A 1 101 ? 7.363 -8.095 -15.656 1.00 95.00 101 LYS A CA 1
ATOM 733 C C . LYS A 1 101 ? 7.210 -7.378 -14.318 1.00 95.00 101 LYS A C 1
ATOM 735 O O . LYS A 1 101 ? 6.778 -8.001 -13.354 1.00 95.00 101 LYS A O 1
ATOM 740 N N . CYS A 1 102 ? 7.584 -6.105 -14.234 1.00 96.06 102 CYS A N 1
ATOM 741 C CA . CYS A 1 102 ? 7.584 -5.331 -12.998 1.00 96.06 102 CYS A CA 1
ATOM 742 C C . CYS A 1 102 ? 6.669 -4.109 -13.087 1.00 96.06 102 CYS A C 1
ATOM 744 O O . CYS A 1 102 ? 6.328 -3.639 -14.175 1.00 96.06 102 CYS A O 1
ATOM 746 N N . ASN A 1 103 ? 6.311 -3.552 -11.932 1.00 93.00 103 ASN A N 1
ATOM 747 C CA . ASN A 1 103 ? 5.612 -2.273 -11.890 1.00 93.00 103 ASN A CA 1
ATOM 748 C C . ASN A 1 103 ? 6.537 -1.109 -12.305 1.00 93.00 103 ASN A C 1
ATOM 750 O O . ASN A 1 103 ? 7.688 -1.286 -12.719 1.00 93.00 103 ASN A O 1
ATOM 754 N N . GLU A 1 104 ? 6.026 0.113 -12.209 1.00 91.31 104 GLU A N 1
ATOM 755 C CA . GLU A 1 104 ? 6.764 1.335 -12.541 1.00 91.31 104 GLU A CA 1
ATOM 756 C C . GLU A 1 104 ? 8.030 1.595 -11.735 1.00 91.31 104 GLU A C 1
ATOM 758 O O . GLU A 1 104 ? 8.934 2.248 -12.250 1.00 91.31 104 GLU A O 1
ATOM 763 N N . ASN A 1 105 ? 8.129 0.994 -10.553 1.00 92.31 105 ASN A N 1
ATOM 764 C CA . ASN A 1 105 ? 9.270 1.114 -9.653 1.00 92.31 105 ASN A CA 1
ATOM 765 C C . ASN A 1 105 ? 10.271 -0.041 -9.810 1.00 92.31 105 ASN A C 1
ATOM 767 O O . ASN A 1 105 ? 11.173 -0.179 -8.989 1.00 92.31 105 ASN A O 1
ATOM 771 N N . GLY A 1 106 ? 10.098 -0.917 -10.806 1.00 95.38 106 GLY A N 1
ATOM 772 C CA . GLY A 1 106 ? 11.002 -2.053 -10.985 1.00 95.38 106 GLY A CA 1
ATOM 773 C C . GLY A 1 106 ? 10.781 -3.185 -9.976 1.00 95.38 106 GLY A C 1
ATOM 774 O O . GLY A 1 106 ? 11.678 -3.999 -9.759 1.00 95.38 106 GLY A O 1
ATOM 775 N N . LEU A 1 107 ? 9.600 -3.252 -9.351 1.00 95.75 107 LEU A N 1
ATOM 776 C CA . LEU A 1 107 ? 9.280 -4.230 -8.311 1.00 95.75 107 LEU A CA 1
ATOM 777 C C . LEU A 1 107 ? 8.306 -5.305 -8.800 1.00 95.75 107 LEU A C 1
ATOM 779 O O . LEU A 1 107 ? 7.433 -5.051 -9.634 1.00 95.75 107 LEU A O 1
ATOM 783 N N . VAL A 1 108 ? 8.436 -6.501 -8.228 1.00 95.31 108 VAL A N 1
ATOM 784 C CA . VAL A 1 108 ? 7.517 -7.635 -8.403 1.00 95.31 108 VAL A CA 1
ATOM 785 C C . VAL A 1 108 ? 6.964 -8.083 -7.053 1.00 95.31 108 VAL A C 1
ATOM 787 O O . VAL A 1 108 ? 7.598 -7.884 -6.013 1.00 95.31 108 VAL A O 1
ATOM 790 N N . VAL A 1 109 ? 5.780 -8.699 -7.054 1.00 93.69 109 VAL A N 1
ATOM 791 C CA . VAL A 1 109 ? 5.187 -9.253 -5.829 1.00 93.69 109 VAL A CA 1
ATOM 792 C C . VAL A 1 109 ? 6.043 -10.417 -5.325 1.00 93.69 109 VAL A C 1
ATOM 794 O O . VAL A 1 109 ? 6.501 -11.267 -6.092 1.00 93.69 109 VAL A O 1
ATOM 797 N N . CYS A 1 110 ? 6.269 -10.474 -4.016 1.00 92.50 110 CYS A N 1
ATOM 798 C CA . CYS A 1 110 ? 6.999 -11.558 -3.380 1.00 92.50 110 CYS A CA 1
ATOM 799 C C . CYS A 1 110 ? 6.233 -12.881 -3.531 1.00 92.50 110 CYS A C 1
ATOM 801 O O . CYS A 1 110 ? 5.214 -13.100 -2.876 1.00 92.50 110 CYS A O 1
ATOM 803 N N . ALA A 1 111 ? 6.780 -13.806 -4.320 1.00 89.12 111 ALA A N 1
ATOM 804 C CA . ALA A 1 111 ? 6.179 -15.122 -4.550 1.00 89.12 111 ALA A CA 1
ATOM 805 C C . ALA A 1 111 ? 5.939 -15.929 -3.255 1.00 89.12 111 ALA A C 1
ATOM 807 O O . ALA A 1 111 ? 4.966 -16.671 -3.164 1.00 89.12 111 ALA A O 1
ATOM 808 N N . LEU A 1 112 ? 6.782 -15.749 -2.225 1.00 86.94 112 LEU A N 1
ATOM 809 C CA . LEU A 1 112 ? 6.590 -16.406 -0.922 1.00 86.94 112 LEU A CA 1
ATOM 810 C C . LEU A 1 112 ? 5.420 -15.828 -0.115 1.00 86.94 112 LEU A C 1
ATOM 812 O O . LEU A 1 112 ? 4.952 -16.484 0.812 1.00 86.94 112 LEU A O 1
ATOM 816 N N . CYS A 1 113 ? 4.989 -14.600 -0.404 1.00 84.50 113 CYS A N 1
ATOM 817 C CA . CYS A 1 113 ? 3.806 -14.006 0.216 1.00 84.50 113 CYS A CA 1
ATOM 818 C C . CYS A 1 113 ? 2.525 -14.436 -0.510 1.00 84.50 113 CYS A C 1
ATOM 820 O O . CYS A 1 113 ? 1.516 -14.649 0.154 1.00 84.50 113 CYS A O 1
ATOM 822 N N . CYS A 1 114 ? 2.575 -14.642 -1.831 1.00 70.00 114 CYS A N 1
ATOM 823 C CA . CYS A 1 114 ? 1.432 -15.137 -2.606 1.00 70.00 114 CYS A CA 1
ATOM 824 C C . CYS A 1 114 ? 1.030 -16.569 -2.218 1.00 70.00 114 CYS A C 1
ATOM 826 O O . CYS A 1 114 ? -0.151 -16.869 -2.116 1.00 70.00 114 CYS A O 1
ATOM 828 N N . SER A 1 115 ? 1.990 -17.453 -1.930 1.00 63.84 115 SER A N 1
ATOM 829 C CA . SER A 1 115 ? 1.702 -18.859 -1.604 1.00 63.84 115 SER A CA 1
ATOM 830 C C . SER A 1 115 ? 1.185 -19.107 -0.180 1.00 63.84 115 SER A C 1
ATOM 832 O O . SER A 1 115 ? 0.725 -20.204 0.121 1.00 63.84 115 SER A O 1
ATOM 834 N N . ARG A 1 116 ? 1.228 -18.111 0.716 1.00 60.97 116 ARG A N 1
ATOM 835 C CA . ARG A 1 116 ? 0.834 -18.252 2.135 1.00 60.97 116 ARG A CA 1
ATOM 836 C C . ARG A 1 116 ? -0.674 -18.098 2.388 1.00 60.97 116 ARG A C 1
ATOM 838 O O . ARG A 1 116 ? -1.071 -17.777 3.503 1.00 60.97 116 ARG A O 1
ATOM 845 N N . GLY A 1 117 ? -1.512 -18.301 1.369 1.00 53.12 117 GLY A N 1
ATOM 846 C CA . GLY A 1 117 ? -2.966 -18.146 1.490 1.00 53.12 117 GLY A CA 1
ATOM 847 C C . GLY A 1 117 ? -3.412 -16.696 1.703 1.00 53.12 117 GLY A C 1
ATOM 848 O O . GLY A 1 117 ? -4.458 -16.456 2.300 1.00 53.12 117 GLY A O 1
ATOM 849 N N . SER A 1 118 ? -2.623 -15.713 1.251 1.00 51.28 118 SER A N 1
ATOM 850 C CA . SER A 1 118 ? -3.063 -14.317 1.289 1.00 51.28 118 SER A CA 1
ATOM 851 C C . SER A 1 118 ? -4.090 -14.080 0.171 1.00 51.28 118 SER A C 1
ATOM 853 O O . SER A 1 118 ? -3.768 -14.334 -0.988 1.00 51.28 118 SER A O 1
ATOM 855 N N . PRO A 1 119 ? -5.297 -13.553 0.447 1.00 52.28 119 PRO A N 1
ATOM 856 C CA . PRO A 1 119 ? -6.282 -13.279 -0.605 1.00 52.28 119 PRO A CA 1
ATOM 857 C C . PRO A 1 119 ? -5.854 -12.162 -1.572 1.00 52.28 119 PRO A C 1
ATOM 859 O O . PRO A 1 119 ? -6.508 -11.923 -2.576 1.00 52.28 119 PRO A O 1
ATOM 862 N N . SER A 1 120 ? -4.723 -11.501 -1.309 1.00 50.50 120 SER A N 1
ATOM 863 C CA . SER A 1 120 ? -4.172 -10.415 -2.123 1.00 50.50 120 SER A CA 1
ATOM 864 C C . SER A 1 120 ? -3.583 -10.864 -3.469 1.00 50.50 120 SER A C 1
ATOM 866 O O . SER A 1 120 ? -3.169 -9.999 -4.238 1.00 50.50 120 SER A O 1
ATOM 868 N N . CYS A 1 121 ? -3.476 -12.169 -3.750 1.00 49.28 121 CYS A N 1
ATOM 869 C CA . CYS A 1 121 ? -2.881 -12.677 -4.994 1.00 49.28 121 CYS A CA 1
ATOM 870 C C . CYS A 1 121 ? -3.880 -13.270 -5.999 1.00 49.28 121 CYS A C 1
ATOM 872 O O . CYS A 1 121 ? -3.472 -13.577 -7.117 1.00 49.28 121 CYS A O 1
ATOM 874 N N . ASN A 1 122 ? -5.165 -13.399 -5.651 1.00 42.97 122 ASN A N 1
ATOM 875 C CA . ASN A 1 122 ? -6.188 -13.851 -6.593 1.00 42.97 122 ASN A CA 1
ATOM 876 C C . ASN A 1 122 ? -6.906 -12.638 -7.188 1.00 42.97 122 ASN A C 1
ATOM 878 O O . ASN A 1 122 ? -7.846 -12.111 -6.603 1.00 42.97 122 ASN A O 1
ATOM 882 N N . GLY A 1 123 ? -6.486 -12.212 -8.378 1.00 42.44 123 GLY A N 1
ATOM 883 C CA . GLY A 1 123 ? -7.270 -11.325 -9.245 1.00 42.44 123 GLY A CA 1
ATOM 884 C C . GLY A 1 123 ? -8.477 -12.043 -9.863 1.00 42.44 123 GLY A C 1
ATOM 885 O O . GLY A 1 123 ? -8.646 -12.013 -11.075 1.00 42.44 123 GLY A O 1
ATOM 886 N N . GLY A 1 124 ? -9.277 -12.734 -9.049 1.00 35.06 124 GLY A N 1
ATOM 887 C CA . GLY A 1 124 ? -10.448 -13.488 -9.481 1.00 35.06 124 GLY A CA 1
ATOM 888 C C . GLY A 1 124 ? -11.613 -13.213 -8.546 1.00 35.06 124 GLY A C 1
ATOM 889 O O . GLY A 1 124 ? -11.611 -13.660 -7.401 1.00 35.06 124 GLY A O 1
ATOM 890 N N . ALA A 1 125 ? -12.598 -12.466 -9.039 1.00 40.91 125 ALA A N 1
ATOM 891 C CA . ALA A 1 125 ? -13.898 -12.359 -8.407 1.00 40.91 125 ALA A CA 1
ATOM 892 C C . ALA A 1 125 ? -14.532 -13.755 -8.354 1.00 40.91 125 ALA A C 1
ATOM 894 O O . ALA A 1 125 ? -14.932 -14.302 -9.376 1.00 40.91 125 ALA A O 1
ATOM 895 N N . THR A 1 126 ? -14.637 -14.333 -7.163 1.00 35.53 126 THR A N 1
ATOM 896 C CA . THR A 1 126 ? -15.666 -15.334 -6.889 1.00 35.53 126 THR A CA 1
ATOM 897 C C . THR A 1 126 ? -16.619 -14.696 -5.900 1.00 35.53 126 THR A C 1
ATOM 899 O O . THR A 1 126 ? -16.397 -14.746 -4.690 1.00 35.53 126 THR A O 1
ATOM 902 N N . GLY A 1 127 ? -17.641 -14.029 -6.439 1.00 40.31 127 GLY A N 1
ATOM 903 C CA . GLY A 1 127 ? -18.843 -13.734 -5.681 1.00 40.31 127 GLY A CA 1
ATOM 904 C C . GLY A 1 127 ? -19.437 -15.063 -5.234 1.00 40.31 127 GLY A C 1
ATOM 905 O O . GLY A 1 127 ? -19.832 -15.881 -6.061 1.00 40.31 127 GLY A O 1
ATOM 906 N N . LYS A 1 128 ? -19.417 -15.305 -3.929 1.00 31.75 128 LYS A N 1
ATOM 907 C CA . LYS A 1 128 ? -20.435 -16.124 -3.293 1.00 31.75 128 LYS A CA 1
ATOM 908 C C . LYS A 1 128 ? -21.382 -15.135 -2.646 1.00 31.75 128 LYS A C 1
ATOM 910 O O . LYS A 1 128 ? -20.976 -14.364 -1.780 1.00 31.75 128 LYS A O 1
ATOM 915 N N . GLU A 1 129 ? -22.589 -15.096 -3.181 1.00 41.41 129 GLU A N 1
ATOM 916 C CA . GLU A 1 129 ? -23.737 -14.454 -2.568 1.00 41.41 129 GLU A CA 1
ATOM 917 C C . GLU A 1 129 ? -24.021 -15.236 -1.283 1.00 41.41 129 GLU A C 1
ATOM 919 O O . GLU A 1 129 ? -24.618 -16.309 -1.311 1.00 41.41 129 GLU A O 1
ATOM 924 N N . ASP A 1 130 ? -23.487 -14.757 -0.161 1.00 36.50 130 ASP A N 1
ATOM 925 C CA . ASP A 1 130 ? -23.980 -15.162 1.149 1.00 36.50 130 ASP A CA 1
ATOM 926 C C . ASP A 1 130 ? -25.229 -14.320 1.431 1.00 36.50 130 ASP A C 1
ATOM 928 O O . ASP A 1 130 ? -25.165 -13.179 1.894 1.00 36.50 130 ASP A O 1
ATOM 932 N N . GLU A 1 131 ? -26.374 -14.900 1.078 1.00 44.59 131 GLU A N 1
ATOM 933 C CA . GLU A 1 131 ? -27.692 -14.565 1.608 1.00 44.59 131 GLU A CA 1
ATOM 934 C C . GLU A 1 131 ? -27.625 -14.584 3.146 1.00 44.59 131 GLU A C 1
ATOM 936 O O . GLU A 1 131 ? -27.530 -15.648 3.761 1.00 44.59 131 GLU A O 1
ATOM 941 N N . GLY A 1 132 ? -27.651 -13.416 3.796 1.00 40.81 132 GLY A N 1
ATOM 942 C CA . GLY A 1 132 ? -27.750 -13.371 5.256 1.00 40.81 132 GLY A CA 1
ATOM 943 C C . GLY A 1 132 ? -27.375 -12.046 5.916 1.00 40.81 132 GLY A C 1
ATOM 944 O O . GLY A 1 132 ? -26.211 -11.796 6.207 1.00 40.81 132 GLY A O 1
ATOM 945 N N . LEU A 1 133 ? -28.408 -11.271 6.263 1.00 38.62 133 LEU A N 1
ATOM 946 C CA . LEU A 1 133 ? -28.418 -10.086 7.137 1.00 38.62 133 LEU A CA 1
ATOM 947 C C . LEU A 1 133 ? -27.695 -8.827 6.618 1.00 38.62 133 LEU A C 1
ATOM 949 O O . LEU A 1 133 ? -26.546 -8.530 6.947 1.00 38.62 133 LEU A O 1
ATOM 953 N N . SER A 1 134 ? -28.469 -7.985 5.929 1.00 40.00 134 SER A N 1
ATOM 954 C CA . SER A 1 134 ? -28.188 -6.552 5.823 1.00 40.00 134 SER A CA 1
ATOM 955 C C . SER A 1 134 ? -28.367 -5.884 7.193 1.00 40.00 134 SER A C 1
ATOM 957 O O . SER A 1 134 ? -29.483 -5.695 7.674 1.00 40.00 134 SER A O 1
ATOM 959 N N . LEU A 1 135 ? -27.257 -5.527 7.838 1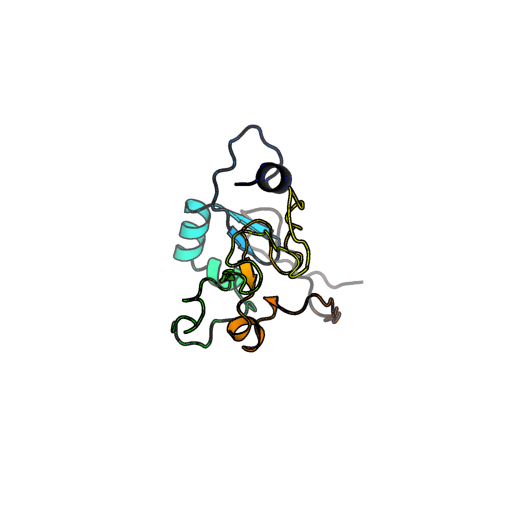.00 42.19 135 LEU A N 1
ATOM 960 C CA . LEU A 1 135 ? -27.240 -4.595 8.965 1.00 42.19 135 LEU A CA 1
ATOM 961 C C . LEU A 1 135 ? -27.042 -3.179 8.413 1.00 42.19 135 LEU A C 1
ATOM 963 O O . LEU A 1 135 ? -25.912 -2.718 8.234 1.00 42.19 135 LEU A O 1
ATOM 967 N N . CYS A 1 136 ? -28.144 -2.479 8.146 1.00 43.50 136 CYS A N 1
ATOM 968 C CA . CYS A 1 136 ? -28.112 -1.040 7.906 1.00 43.50 136 CYS A CA 1
ATOM 969 C C . CYS A 1 136 ? -27.774 -0.332 9.226 1.00 43.50 136 CYS A C 1
ATOM 971 O O . CYS A 1 136 ? -28.596 -0.265 10.138 1.00 43.50 136 CYS A O 1
ATOM 973 N N . LEU A 1 137 ? -26.544 0.170 9.347 1.00 44.19 137 LEU A N 1
ATOM 974 C CA . LEU A 1 137 ? -26.161 1.044 10.456 1.00 44.19 137 LEU A CA 1
ATOM 975 C C . LEU A 1 137 ? -26.843 2.416 10.289 1.00 44.19 137 LEU A C 1
ATOM 977 O O . LEU A 1 137 ? -26.925 2.905 9.159 1.00 44.19 137 LEU A O 1
ATOM 981 N N . PRO A 1 138 ? -27.321 3.043 11.379 1.00 41.81 138 PRO A N 1
ATOM 982 C CA . PRO A 1 138 ? -28.012 4.324 11.314 1.00 41.81 138 PRO A CA 1
ATOM 983 C C . PRO A 1 138 ? -27.082 5.436 10.815 1.00 41.81 138 PRO A C 1
ATOM 985 O O . PRO A 1 138 ? -25.908 5.503 11.177 1.00 41.81 138 PRO A O 1
ATOM 988 N N . THR A 1 139 ? -27.628 6.332 9.996 1.00 48.28 139 THR A N 1
ATOM 989 C CA . THR A 1 139 ? -26.943 7.515 9.449 1.00 48.28 139 THR A CA 1
ATOM 990 C C . THR A 1 139 ? -26.819 8.667 10.449 1.00 48.28 139 THR A C 1
ATOM 992 O O . THR A 1 139 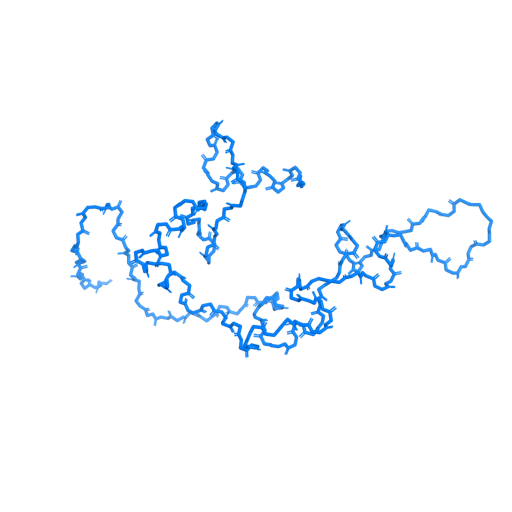? -26.322 9.726 10.080 1.00 48.28 139 THR A O 1
ATOM 995 N N . ASP A 1 140 ? -27.253 8.474 11.698 1.00 41.88 140 ASP A N 1
ATOM 996 C CA . ASP A 1 140 ? -27.280 9.512 12.729 1.00 41.88 140 ASP A CA 1
ATOM 997 C C . ASP A 1 140 ? -26.411 9.114 13.939 1.00 41.88 140 ASP A C 1
ATOM 999 O O . ASP A 1 140 ? -26.702 8.108 14.595 1.00 41.88 140 ASP A O 1
ATOM 1003 N N . PRO A 1 141 ? -25.347 9.873 14.269 1.00 49.75 141 PRO A N 1
ATOM 1004 C CA . PRO A 1 141 ? -24.348 9.486 15.271 1.00 49.75 141 PRO A CA 1
ATOM 1005 C C . PRO A 1 141 ? -24.829 9.563 16.732 1.00 49.75 141 PRO A C 1
ATOM 1007 O O . PRO A 1 141 ? -24.040 9.322 17.642 1.00 49.75 141 PRO A O 1
ATOM 1010 N N . THR A 1 142 ? -26.099 9.888 16.990 1.00 52.62 142 THR A N 1
ATOM 1011 C CA . THR A 1 142 ? -26.651 10.050 18.350 1.00 52.62 142 THR A CA 1
ATOM 1012 C C . THR A 1 142 ? -27.703 9.004 18.735 1.00 52.62 142 THR A C 1
ATOM 1014 O O . THR A 1 142 ? -28.124 8.968 19.892 1.00 52.62 142 THR A O 1
ATOM 1017 N N . SER A 1 143 ? -28.113 8.113 17.823 1.00 53.22 143 SER A N 1
ATOM 1018 C CA . SER A 1 143 ? -29.151 7.111 18.106 1.00 53.22 143 SER A CA 1
ATOM 1019 C C . SER A 1 143 ? -28.560 5.737 18.452 1.00 53.22 143 SER A C 1
ATOM 1021 O O . SER A 1 143 ? -27.983 5.058 17.608 1.00 53.22 143 SER A O 1
ATOM 1023 N N . SER A 1 144 ? -28.745 5.296 19.701 1.00 50.41 144 SER A 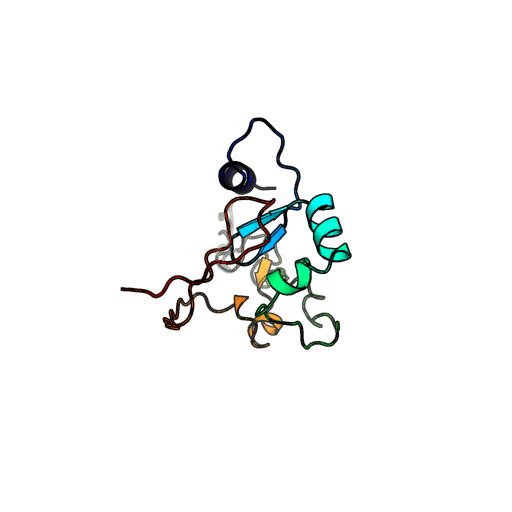N 1
ATOM 1024 C CA . SER A 1 144 ? -28.286 3.991 20.227 1.00 50.41 144 SER A CA 1
ATOM 1025 C C . SER A 1 144 ? -29.259 2.827 19.938 1.00 50.41 144 SER A C 1
ATOM 1027 O O . SER A 1 144 ? -29.066 1.700 20.393 1.00 50.41 144 SER A O 1
ATOM 1029 N N . ARG A 1 145 ? -30.347 3.059 19.194 1.00 51.91 145 ARG A N 1
ATOM 1030 C CA . ARG A 1 145 ? -31.437 2.080 19.077 1.00 51.91 145 ARG A CA 1
ATOM 1031 C C . ARG A 1 145 ? -31.548 1.512 17.663 1.00 51.91 145 ARG A C 1
ATOM 1033 O O . ARG A 1 145 ? -32.076 2.157 16.765 1.00 51.91 145 ARG A O 1
ATOM 1040 N N . ALA A 1 146 ? -31.082 0.275 17.485 1.00 46.06 146 ALA A N 1
ATOM 1041 C CA . ALA A 1 146 ? -31.372 -0.519 16.294 1.00 46.06 146 ALA A CA 1
ATOM 1042 C C . ALA A 1 146 ? -32.853 -0.936 16.299 1.00 46.06 146 ALA A C 1
ATOM 1044 O O . ALA A 1 146 ? -33.337 -1.511 17.277 1.00 46.06 146 ALA A O 1
ATOM 1045 N N . HIS A 1 147 ? -33.576 -0.642 15.219 1.00 49.59 147 HIS A N 1
ATOM 1046 C CA . HIS A 1 147 ? -34.934 -1.136 15.003 1.00 49.59 147 HIS A CA 1
ATOM 1047 C C . HIS A 1 147 ? -34.883 -2.372 14.101 1.00 49.59 147 HIS A C 1
ATOM 1049 O O . HIS A 1 147 ? -34.367 -2.301 12.989 1.00 49.59 147 HIS A O 1
ATOM 1055 N N . LEU A 1 148 ? -35.428 -3.497 14.576 1.00 39.28 148 LEU A N 1
ATOM 1056 C CA . LEU A 1 148 ? -35.766 -4.623 13.709 1.00 39.28 148 LEU A CA 1
ATOM 1057 C C . LEU A 1 148 ? -37.122 -4.334 13.063 1.00 39.28 148 LEU A C 1
ATOM 1059 O O . LEU A 1 148 ? -38.120 -4.193 13.769 1.00 39.28 148 LEU A O 1
ATOM 1063 N N . LEU A 1 149 ? -37.150 -4.265 11.736 1.00 49.44 149 LEU A N 1
ATOM 1064 C CA . LEU A 1 149 ? -38.376 -4.364 10.953 1.00 49.44 149 LEU A CA 1
ATOM 1065 C C . LEU A 1 149 ? -38.340 -5.694 10.187 1.00 49.44 149 LEU A C 1
ATOM 1067 O O . LEU A 1 149 ? -37.283 -6.039 9.651 1.00 49.44 149 LEU A O 1
ATOM 1071 N N . PRO A 1 150 ? -39.441 -6.462 10.161 1.00 40.38 150 PRO A N 1
ATOM 1072 C CA . PRO A 1 150 ? -39.538 -7.646 9.318 1.00 40.38 150 PRO A CA 1
ATOM 1073 C C . PRO A 1 150 ? -39.559 -7.242 7.836 1.00 40.38 150 PRO A C 1
ATOM 1075 O O . PRO A 1 150 ? -40.111 -6.201 7.484 1.00 40.38 150 PRO A O 1
ATOM 1078 N N . ALA A 1 151 ? -38.926 -8.058 6.993 1.00 50.88 151 ALA A N 1
ATOM 1079 C CA . ALA A 1 151 ? -38.915 -7.885 5.545 1.00 50.88 151 ALA A CA 1
ATOM 1080 C C . ALA A 1 151 ? -40.228 -8.403 4.934 1.00 50.88 151 ALA A C 1
ATOM 1082 O O . ALA A 1 151 ? -40.674 -9.491 5.306 1.00 50.88 151 ALA A O 1
ATOM 1083 N N . GLU A 1 152 ? -40.811 -7.628 4.018 1.00 47.56 152 GLU A N 1
ATOM 1084 C CA . GLU A 1 152 ? -41.777 -8.110 3.017 1.00 47.56 152 GLU A CA 1
ATOM 1085 C C . GLU A 1 152 ? -41.044 -8.518 1.735 1.00 47.56 152 GLU A C 1
ATOM 1087 O O . GLU A 1 152 ? -40.039 -7.844 1.399 1.00 47.56 152 GLU A O 1
#

Organism: Spirodela intermedia (NCBI:txid51605)

Radius of gyration: 22.51 Å; chains: 1; bounding box: 68×41×55 Å

InterPro domains:
  IPR036249 Thioredoxin-like superfamily [SSF52833] (2-53)

Sequence (152 aa):
MHWEYREELRRTLGGGCGAVIPPRLFVKGRHIGGAEEVLGLHEQGGLRGLLWGLPVDRSGGAPCRRCGGVRFVLCGECSGSRKVFAEGGGGGGEAAARCSKCNENGLVVCALCCSRGSPSCNGGATGKEDEGLSLCLPTDPTSSRAHLLPAE

pLDDT: mean 74.7, std 20.19, range [31.75, 97.56]